Protein AF-W6KTY1-F1 (afdb_monomer)

Radius of gyration: 28.25 Å; Cα contacts (8 Å, |Δi|>4): 48; chains: 1; bounding box: 66×47×64 Å

Sequence (80 aa):
MAVSEPSHAEAPNHGVGCSQTAKMTRDDAFGVFVDYGFPKGSLYHIGVVDLDDKSHKTLQHYFEYDADIVNAFCSIHHQA

Mean predicted aligned error: 15.0 Å

Solvent-accessible surface area (backbone atoms only — not comparable to full-atom values): 5387 Å² total; per-residue (Å²): 136,84,86,79,79,82,78,84,75,76,74,83,80,78,84,64,88,7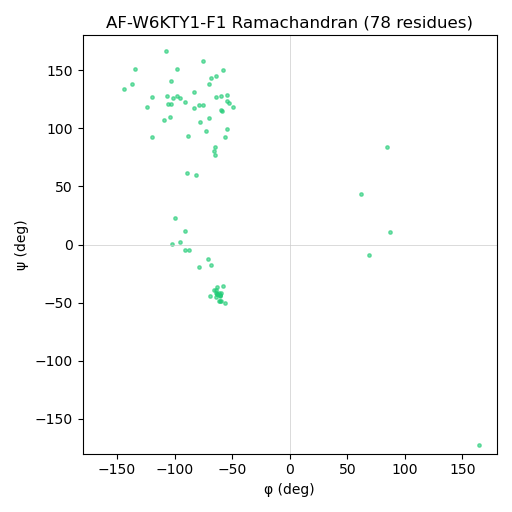0,85,64,75,59,50,74,44,83,44,95,89,52,34,35,38,39,36,61,65,62,64,81,83,44,72,43,78,51,66,72,76,89,82,70,84,79,72,92,57,56,72,67,57,54,53,54,51,51,50,51,53,50,52,51,54,51,56,58,66,75,73,111

pLDDT: mean 75.08, std 20.04, range [38.59, 98.25]

Structure (mmCIF, N/CA/C/O backbone):
data_AF-W6KTY1-F1
#
_entry.id   AF-W6KTY1-F1
#
loop_
_atom_site.group_PDB
_atom_site.id
_atom_site.type_symbol
_atom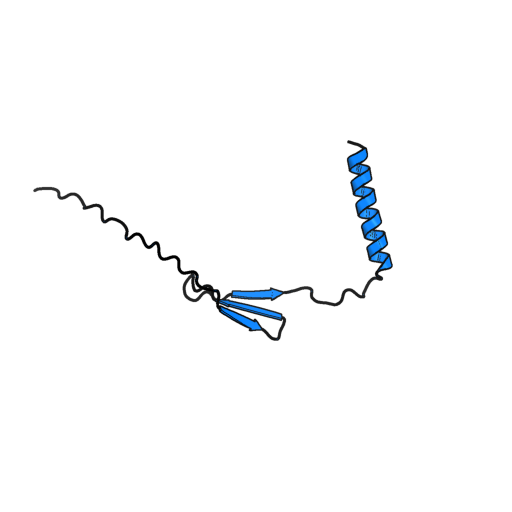_site.label_atom_id
_atom_site.label_alt_id
_atom_site.label_comp_id
_atom_site.label_asym_id
_atom_site.label_entity_id
_atom_site.label_seq_id
_atom_site.pdbx_PDB_ins_code
_atom_site.Cartn_x
_atom_site.Cartn_y
_atom_site.Cartn_z
_atom_site.occupancy
_atom_site.B_iso_or_equiv
_atom_site.auth_seq_id
_atom_site.auth_comp_id
_atom_site.auth_asym_id
_atom_site.auth_atom_id
_atom_site.pdbx_PDB_model_num
ATOM 1 N N . MET A 1 1 ? -55.897 32.328 35.757 1.00 38.59 1 MET A N 1
ATOM 2 C CA . MET A 1 1 ? -54.965 31.276 35.304 1.00 38.59 1 MET A CA 1
ATOM 3 C C . MET A 1 1 ? -53.913 31.962 34.453 1.00 38.59 1 MET A C 1
ATOM 5 O O . MET A 1 1 ? -54.251 32.427 33.376 1.00 38.59 1 MET A O 1
ATOM 9 N N . ALA A 1 2 ? -52.712 32.161 34.994 1.00 39.53 2 ALA A N 1
ATOM 10 C CA . ALA A 1 2 ? -51.605 32.790 34.279 1.00 39.53 2 ALA A CA 1
ATOM 11 C C . ALA A 1 2 ? -50.743 31.681 33.671 1.00 39.53 2 ALA A C 1
ATOM 13 O O . ALA A 1 2 ? -50.366 30.743 34.370 1.00 39.53 2 ALA A O 1
ATOM 14 N N . VAL A 1 3 ? -50.519 31.766 32.365 1.00 41.47 3 VAL A N 1
ATOM 15 C CA . VAL A 1 3 ? -49.709 30.826 31.593 1.00 41.47 3 VAL A CA 1
ATOM 16 C C . VAL A 1 3 ? -48.257 31.266 31.755 1.00 41.47 3 VAL A C 1
ATOM 18 O O . VAL A 1 3 ? -47.924 32.396 31.411 1.00 41.47 3 VAL A O 1
ATOM 21 N N . SER A 1 4 ? -47.415 30.419 32.341 1.00 43.56 4 SER A N 1
ATOM 22 C CA . SER A 1 4 ? -45.981 30.681 32.472 1.00 43.56 4 SER A CA 1
ATOM 23 C C . SER A 1 4 ? -45.249 30.100 31.264 1.00 43.56 4 SER A C 1
ATOM 25 O O . SER A 1 4 ? -45.371 28.909 30.981 1.00 43.56 4 SER A O 1
ATOM 27 N N . GLU A 1 5 ? -44.516 30.951 30.550 1.00 47.44 5 GLU A N 1
ATOM 28 C CA . GLU A 1 5 ? -43.610 30.568 29.465 1.00 47.44 5 GLU A CA 1
ATOM 29 C C . GLU A 1 5 ? -42.453 29.702 30.000 1.00 47.44 5 GLU A C 1
ATOM 31 O O . GLU A 1 5 ? -41.976 29.941 31.116 1.00 47.44 5 GLU A O 1
ATOM 36 N N . PRO A 1 6 ? -41.961 28.707 29.240 1.00 41.84 6 PRO A N 1
ATOM 37 C CA . PRO A 1 6 ? -40.767 27.977 29.623 1.00 41.84 6 PRO A CA 1
ATOM 38 C C . PRO A 1 6 ? -39.534 28.847 29.358 1.00 41.84 6 PRO A C 1
ATOM 40 O O . PRO A 1 6 ? -39.257 29.247 28.228 1.00 41.84 6 PRO A O 1
ATOM 43 N N . SER A 1 7 ? -38.780 29.125 30.419 1.00 43.03 7 SER A N 1
ATOM 44 C CA . SER A 1 7 ? -37.468 29.759 30.348 1.00 43.03 7 SER A CA 1
ATOM 45 C C . SER A 1 7 ? -36.557 28.965 29.410 1.00 43.03 7 SER A C 1
ATOM 47 O O . SER A 1 7 ? -36.321 27.776 29.642 1.00 43.03 7 SER A O 1
ATOM 49 N N . HIS A 1 8 ? -36.026 29.627 28.382 1.00 46.91 8 HIS A N 1
ATOM 50 C CA . HIS A 1 8 ? -34.904 29.135 27.592 1.00 46.91 8 HIS A CA 1
ATOM 51 C C . HIS A 1 8 ? -33.738 28.806 28.532 1.00 46.91 8 HIS A C 1
ATOM 53 O O . HIS A 1 8 ? -33.018 29.693 28.984 1.00 46.91 8 HIS A O 1
ATOM 59 N N . ALA A 1 9 ? -33.572 27.524 28.854 1.00 47.06 9 ALA A N 1
ATOM 60 C CA . ALA A 1 9 ? -32.354 27.032 29.465 1.00 47.06 9 ALA A CA 1
ATOM 61 C C . ALA A 1 9 ? -31.263 27.094 28.394 1.00 47.06 9 ALA A C 1
ATOM 63 O O . ALA A 1 9 ? -31.294 26.355 27.408 1.00 47.06 9 ALA A O 1
ATOM 64 N N . GLU A 1 10 ? -30.342 28.034 28.573 1.00 42.31 10 GLU A N 1
ATOM 65 C CA . GLU A 1 10 ? -29.081 28.111 27.848 1.00 42.31 10 GLU A CA 1
ATOM 66 C C . GLU A 1 10 ? -28.419 26.727 27.895 1.00 42.31 10 GLU A C 1
ATOM 68 O O . GLU A 1 10 ? -28.154 26.186 28.973 1.00 42.31 10 GLU A O 1
ATOM 73 N N . ALA A 1 11 ? -28.222 26.106 26.731 1.00 47.41 11 ALA A N 1
ATOM 74 C CA . ALA A 1 11 ? -27.523 24.834 26.654 1.00 47.41 11 ALA A CA 1
ATOM 75 C C . ALA A 1 11 ? -26.108 25.039 27.219 1.00 47.41 11 ALA A C 1
ATOM 77 O O . ALA A 1 11 ? -25.424 25.967 26.778 1.00 47.41 11 ALA A O 1
ATOM 78 N N . PRO A 1 12 ? -25.644 24.215 28.178 1.00 40.00 12 PRO A N 1
ATOM 79 C CA . PRO A 1 12 ? -24.286 24.334 28.666 1.00 40.00 12 PRO A CA 1
ATOM 80 C C . PRO A 1 12 ? -23.341 24.115 27.489 1.00 40.00 12 PRO A C 1
ATOM 82 O O . PRO A 1 12 ? -23.294 23.055 26.862 1.00 40.00 12 PRO A O 1
ATOM 85 N N . ASN A 1 13 ? -22.621 25.186 27.182 1.00 51.09 13 ASN A N 1
ATOM 86 C CA . ASN A 1 13 ? -21.586 25.268 26.178 1.00 51.09 13 ASN A CA 1
ATOM 87 C C . ASN A 1 13 ? -20.434 24.351 26.620 1.00 51.09 13 ASN A C 1
ATOM 89 O O . ASN A 1 13 ? -19.485 24.782 27.272 1.00 51.09 13 ASN A O 1
ATOM 93 N N . HIS A 1 14 ? -20.530 23.052 26.328 1.00 45.53 14 HIS A N 1
ATOM 94 C CA . HIS A 1 14 ? -19.441 22.100 26.529 1.00 45.53 14 HIS A CA 1
ATOM 95 C C . HIS A 1 14 ? -18.458 22.172 25.360 1.00 45.53 14 HIS A C 1
ATOM 97 O O . HIS A 1 14 ? -18.162 21.191 24.684 1.00 45.53 14 HIS A O 1
ATOM 103 N N . GLY A 1 15 ? -17.890 23.365 25.182 1.00 45.25 15 GLY A N 1
ATOM 104 C CA . GLY A 1 15 ? -16.531 23.506 24.695 1.00 45.25 15 GLY A CA 1
ATOM 105 C C . GLY A 1 15 ? -15.578 22.934 25.740 1.00 45.25 15 GLY A C 1
ATOM 106 O O . GLY A 1 15 ? -14.990 23.666 26.527 1.00 45.25 15 GLY A O 1
ATOM 107 N N . VAL A 1 16 ? -15.432 21.612 25.761 1.00 46.25 16 VAL A N 1
ATOM 108 C CA . VAL A 1 16 ? -14.259 20.965 26.343 1.00 46.25 16 VAL A CA 1
ATOM 109 C C . VAL A 1 16 ? -13.629 20.185 25.212 1.00 46.25 16 VAL A C 1
ATOM 111 O O . VAL A 1 16 ? -14.001 19.050 24.923 1.00 46.25 16 VAL A O 1
ATOM 114 N N . GLY A 1 17 ? -12.687 20.848 24.543 1.00 49.75 17 GLY A N 1
ATOM 115 C CA . GLY A 1 17 ? -11.713 20.193 23.693 1.00 49.75 17 GLY A CA 1
ATOM 116 C C . GLY A 1 17 ? -10.983 19.151 24.526 1.00 49.75 17 GLY A C 1
ATOM 117 O O . GLY A 1 17 ? -10.011 19.445 25.213 1.00 49.75 17 GLY A O 1
ATOM 118 N N . CYS A 1 18 ? -11.484 17.924 24.497 1.00 44.47 18 CYS A N 1
ATOM 119 C CA . CYS A 1 18 ? -10.740 16.780 24.958 1.00 44.47 18 CYS A CA 1
ATOM 120 C C . CYS A 1 18 ? -9.965 16.311 23.734 1.00 44.47 18 CYS A C 1
AT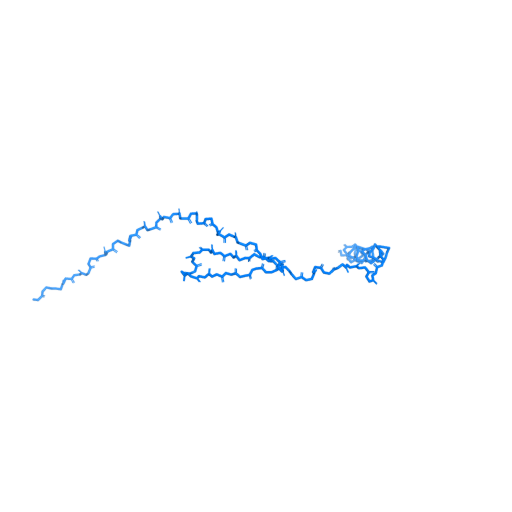OM 122 O O . CYS A 1 18 ? -10.487 15.577 22.899 1.00 44.47 18 CYS A O 1
ATOM 124 N N . SER A 1 19 ? -8.727 16.787 23.599 1.00 52.94 19 SER A N 1
ATOM 125 C CA . SER A 1 19 ? -7.736 16.070 22.804 1.00 52.94 19 SER A CA 1
ATOM 126 C C . SER A 1 19 ? -7.493 14.741 23.522 1.00 52.94 19 SER A C 1
ATOM 128 O O . SER A 1 19 ? -6.563 14.601 24.314 1.00 52.94 19 SER A O 1
ATOM 130 N N . GLN A 1 20 ? -8.430 13.802 23.369 1.00 58.22 20 GLN A N 1
ATOM 131 C CA . GLN A 1 20 ? -8.256 12.431 23.810 1.00 58.22 20 GLN A CA 1
ATOM 132 C C . GLN A 1 20 ? -7.267 11.842 22.827 1.00 58.22 20 GLN A C 1
ATOM 134 O O . GLN A 1 20 ? -7.605 11.503 21.695 1.00 58.22 20 GLN A O 1
ATOM 139 N N . THR A 1 21 ? -6.005 11.810 23.235 1.00 58.41 21 THR A N 1
ATOM 140 C CA . THR A 1 21 ? -5.004 11.036 22.525 1.00 58.41 21 THR A CA 1
ATOM 141 C C . THR A 1 21 ? -5.485 9.592 22.524 1.00 58.41 21 THR A C 1
ATOM 143 O O . THR A 1 21 ? -5.665 8.982 23.581 1.00 58.41 21 THR A O 1
ATOM 146 N N . ALA A 1 22 ? -5.777 9.077 21.330 1.00 66.50 22 ALA A N 1
ATOM 147 C CA . ALA A 1 22 ? -6.236 7.711 21.166 1.00 66.50 22 ALA A CA 1
ATOM 148 C C . ALA A 1 22 ? -5.227 6.765 21.825 1.00 66.50 22 ALA A C 1
ATOM 150 O O . ALA A 1 22 ? -4.019 6.865 21.585 1.00 66.50 22 ALA A O 1
ATOM 151 N N . LYS A 1 23 ? -5.705 5.864 22.685 1.00 79.06 23 LYS A N 1
ATOM 152 C CA . LYS A 1 23 ? -4.826 4.856 23.280 1.00 79.06 23 LYS A CA 1
ATOM 153 C C . LYS A 1 23 ? -4.612 3.765 22.246 1.00 79.06 23 LYS A C 1
ATOM 155 O O . LYS A 1 23 ? -5.574 3.147 21.798 1.00 79.06 23 LYS A O 1
ATOM 160 N N . MET A 1 24 ? -3.353 3.553 21.878 1.00 80.00 24 MET A N 1
ATOM 161 C CA . MET A 1 24 ? -2.947 2.536 20.916 1.00 80.00 24 MET A CA 1
ATOM 162 C C . MET A 1 24 ? -2.262 1.381 21.631 1.00 80.00 24 MET A C 1
ATOM 164 O O . MET A 1 24 ? -1.317 1.586 22.389 1.00 80.00 24 MET A O 1
ATOM 168 N N . THR A 1 25 ? -2.728 0.163 21.375 1.00 83.69 25 THR A N 1
ATOM 169 C CA . THR A 1 25 ? -2.047 -1.064 21.807 1.00 83.69 25 THR A CA 1
ATOM 170 C C . THR A 1 25 ? -1.702 -1.878 20.574 1.00 83.69 25 THR A C 1
ATOM 172 O O . THR A 1 25 ? -2.566 -2.112 19.730 1.00 83.69 25 THR A O 1
ATOM 175 N N . ARG A 1 26 ? -0.428 -2.259 20.441 1.00 80.69 26 ARG A N 1
ATOM 176 C CA . ARG A 1 26 ? 0.051 -3.048 19.305 1.00 80.69 26 ARG A CA 1
ATOM 177 C C . ARG A 1 26 ? -0.505 -4.465 19.385 1.00 80.69 26 ARG A C 1
ATOM 179 O O . ARG A 1 26 ? -0.526 -5.054 20.460 1.00 80.69 26 ARG A O 1
ATOM 186 N N . ASP A 1 27 ? -0.920 -4.979 18.237 1.00 78.56 27 ASP A N 1
ATOM 187 C CA . 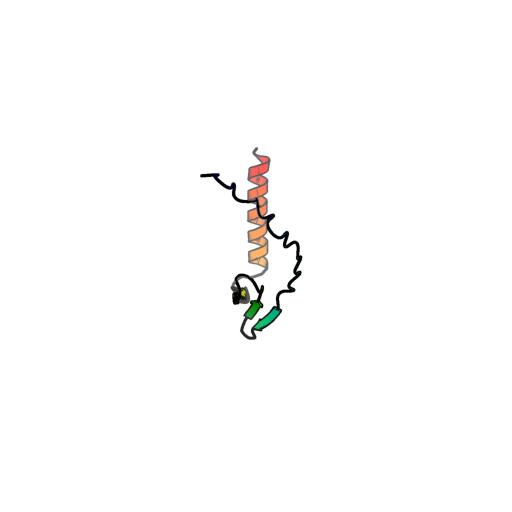ASP A 1 27 ? -1.218 -6.388 18.038 1.00 78.56 27 ASP A CA 1
ATOM 188 C C . ASP A 1 27 ? -0.008 -7.066 17.380 1.00 78.56 27 ASP A C 1
ATOM 190 O O . ASP A 1 27 ? 0.510 -6.593 16.359 1.00 78.56 27 ASP A O 1
ATOM 194 N N . ASP A 1 28 ? 0.456 -8.161 17.977 1.00 75.12 28 ASP A N 1
ATOM 195 C CA . ASP A 1 28 ? 1.590 -8.945 17.482 1.00 75.12 28 ASP A CA 1
ATOM 196 C C . ASP A 1 28 ? 1.261 -9.658 16.157 1.00 75.12 28 ASP A C 1
ATOM 198 O O . ASP A 1 28 ? 2.169 -10.025 15.413 1.00 75.12 28 ASP A O 1
ATOM 202 N N . ALA A 1 29 ? -0.028 -9.796 15.824 1.00 71.81 29 ALA A N 1
ATOM 203 C CA . ALA A 1 29 ? -0.531 -10.466 14.628 1.00 71.81 29 ALA A CA 1
ATOM 204 C C . ALA A 1 29 ? -0.918 -9.513 13.476 1.00 71.81 29 ALA A C 1
ATOM 206 O O . ALA A 1 29 ? -1.683 -9.915 12.610 1.00 71.81 29 ALA A O 1
ATOM 207 N N . PHE A 1 30 ? -0.368 -8.291 13.435 1.00 71.12 30 PHE A N 1
ATOM 208 C CA . PHE A 1 30 ? -0.633 -7.224 12.446 1.00 71.12 30 PHE A CA 1
ATOM 209 C C . PHE A 1 30 ? -1.857 -6.354 12.751 1.00 71.12 30 PHE A C 1
ATOM 211 O O . PHE A 1 30 ? -2.936 -6.501 12.180 1.00 71.12 30 PHE A O 1
ATOM 218 N N . GLY A 1 31 ? -1.650 -5.343 13.591 1.00 84.62 31 GLY A N 1
ATOM 219 C CA . GLY A 1 31 ? -2.627 -4.278 13.763 1.00 84.62 31 GLY A CA 1
ATOM 220 C C . GLY A 1 31 ? -2.393 -3.432 15.000 1.00 84.62 31 GLY A C 1
ATOM 221 O O . GLY A 1 31 ? -1.383 -3.552 15.701 1.00 84.62 31 GLY A O 1
ATOM 222 N N . VAL A 1 32 ? -3.358 -2.560 15.263 1.00 89.06 32 VAL A N 1
ATOM 223 C CA . VAL A 1 32 ? -3.444 -1.776 16.490 1.00 89.06 32 VAL A CA 1
ATOM 224 C C . VAL A 1 32 ? -4.878 -1.759 16.994 1.00 89.06 32 VAL A C 1
ATOM 226 O O . VAL A 1 32 ? -5.828 -1.577 16.232 1.00 89.06 32 VAL A O 1
ATOM 229 N N . PHE A 1 33 ? -5.037 -1.909 18.302 1.00 87.69 33 PHE A N 1
ATOM 230 C CA . PHE A 1 33 ? -6.274 -1.548 18.973 1.00 87.69 33 PHE A CA 1
ATOM 231 C C . PHE A 1 33 ? -6.267 -0.052 19.256 1.00 87.69 33 PHE A C 1
ATOM 233 O O . PHE A 1 33 ? -5.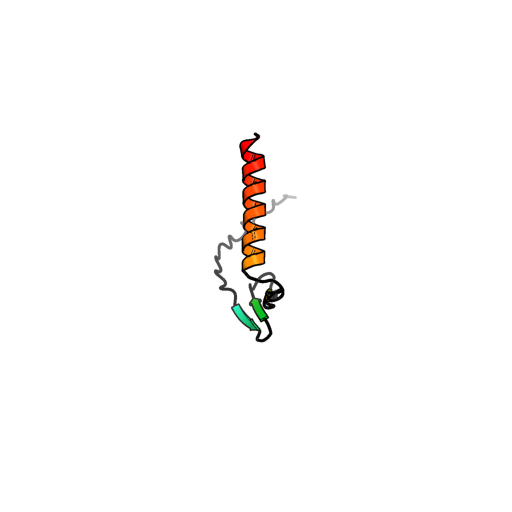281 0.464 19.787 1.00 87.69 33 PHE A O 1
ATOM 240 N N . VAL A 1 34 ? -7.357 0.629 18.911 1.00 86.69 34 VAL A N 1
ATOM 241 C CA . VAL A 1 34 ? -7.526 2.069 19.087 1.00 86.69 34 VAL A CA 1
ATOM 242 C C . VAL A 1 34 ? -8.773 2.340 19.915 1.00 86.69 34 VAL A C 1
ATOM 244 O O . VAL A 1 34 ? -9.889 2.003 19.516 1.00 86.69 34 VAL A O 1
ATOM 247 N N . ASP A 1 35 ? -8.567 2.963 21.071 1.00 87.00 35 ASP A N 1
ATOM 248 C CA . ASP A 1 35 ? -9.632 3.477 21.931 1.00 87.00 35 ASP A CA 1
ATOM 249 C C . ASP A 1 35 ? -9.701 5.002 21.787 1.00 87.00 35 ASP A C 1
ATOM 251 O O . ASP A 1 35 ? -8.791 5.725 22.212 1.00 87.00 35 ASP A O 1
ATOM 255 N N . TYR A 1 36 ? -10.777 5.475 21.155 1.00 75.31 36 TYR A N 1
ATOM 256 C CA . TYR A 1 36 ? -11.077 6.897 20.963 1.00 75.31 36 TYR A CA 1
ATOM 257 C C . TYR A 1 36 ? -11.929 7.486 22.094 1.00 75.31 36 TYR A C 1
ATOM 259 O O . TYR A 1 36 ? -12.239 8.674 22.059 1.00 75.31 36 TYR A O 1
ATOM 267 N N . GLY A 1 37 ? -12.379 6.674 23.056 1.00 70.19 37 GLY A N 1
ATOM 268 C CA . GLY A 1 37 ? -13.243 7.111 24.153 1.00 70.19 37 GLY A CA 1
ATOM 269 C C . GLY A 1 37 ? -14.674 7.511 23.753 1.00 70.19 37 GLY A C 1
ATOM 270 O O . GLY A 1 37 ? -15.514 7.679 24.644 1.00 70.19 37 GLY A O 1
ATOM 271 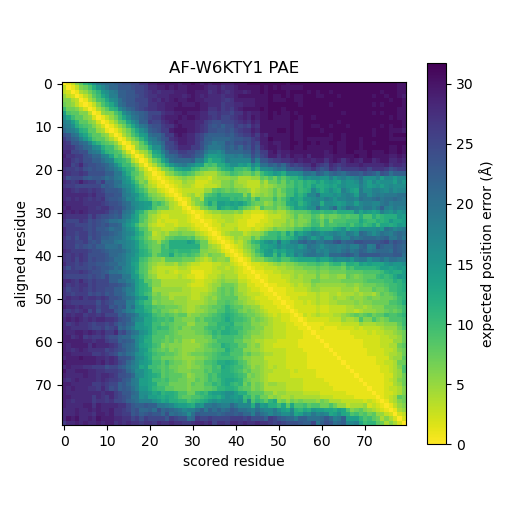N N . PHE A 1 38 ? -14.994 7.618 22.454 1.00 65.19 38 PHE A N 1
ATOM 272 C CA . PHE A 1 38 ? -16.322 7.973 21.942 1.00 65.19 38 PHE A CA 1
ATOM 273 C C . PHE A 1 38 ? -16.700 7.227 20.634 1.00 65.19 38 PHE A C 1
ATOM 275 O O . PHE A 1 38 ? -15.893 7.218 19.707 1.00 65.19 38 PHE A O 1
ATOM 282 N N . PRO A 1 39 ? -17.927 6.665 20.513 1.00 72.94 39 PRO A N 1
ATOM 283 C CA . PRO A 1 39 ? -18.903 6.497 21.591 1.00 72.94 39 PRO A CA 1
ATOM 284 C C . PRO A 1 39 ? -18.310 5.678 22.744 1.00 72.94 39 PRO A C 1
ATOM 286 O O . PRO A 1 39 ? -17.392 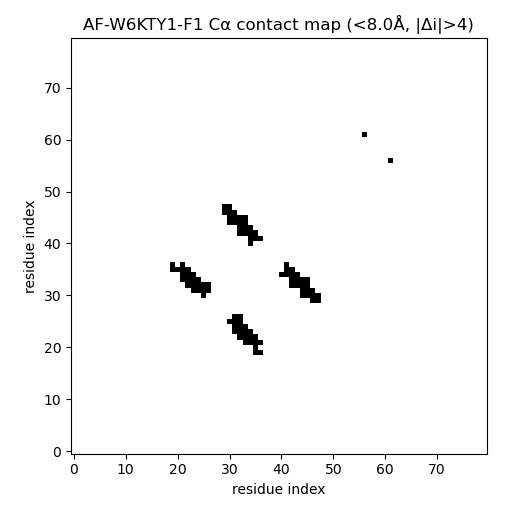4.885 22.541 1.00 72.94 39 PRO A O 1
ATOM 289 N N . LYS A 1 40 ? -18.764 5.931 23.978 1.00 73.81 40 LYS A N 1
ATOM 290 C CA . LYS A 1 40 ? -18.143 5.376 25.191 1.00 73.81 40 LYS A CA 1
ATOM 291 C C . LYS A 1 40 ? -18.014 3.851 25.086 1.00 73.81 40 LYS A C 1
ATOM 293 O O . LYS A 1 40 ? -19.020 3.165 24.938 1.00 73.81 40 LYS A O 1
ATOM 298 N N . GLY A 1 41 ? -16.784 3.347 25.194 1.00 66.88 41 GLY A N 1
ATOM 299 C CA . GLY A 1 41 ? -16.479 1.917 25.077 1.00 66.88 41 GLY A CA 1
ATOM 300 C C . GLY A 1 41 ? -16.240 1.416 23.649 1.00 66.88 41 GLY A C 1
ATOM 301 O O . GLY A 1 41 ? -16.177 0.206 23.450 1.00 66.88 41 GLY A O 1
ATOM 302 N N . SER A 1 42 ? -16.102 2.306 22.662 1.00 75.75 42 SER A N 1
ATOM 303 C CA . SER A 1 42 ? -15.762 1.915 21.290 1.00 75.75 42 SER A CA 1
ATOM 304 C C . SER A 1 42 ? -14.277 1.602 21.176 1.00 75.75 42 SER A C 1
ATOM 306 O O . SER A 1 42 ? -13.439 2.502 21.163 1.00 75.75 42 SER A O 1
ATOM 308 N N . LEU A 1 43 ? -13.976 0.309 21.086 1.00 83.50 43 LEU A N 1
ATOM 309 C CA . LEU A 1 43 ? -12.652 -0.214 20.792 1.00 83.50 43 LEU A CA 1
ATOM 310 C C . LEU A 1 43 ? -12.620 -0.670 19.333 1.00 83.50 43 LEU A C 1
ATOM 312 O O . LEU A 1 43 ? -13.388 -1.549 18.942 1.00 83.50 43 LEU A O 1
ATOM 316 N N . TYR A 1 44 ? -11.728 -0.087 18.541 1.00 84.81 44 TYR A N 1
ATOM 317 C CA . TYR A 1 44 ? -11.520 -0.473 17.149 1.00 84.81 44 TYR A CA 1
ATOM 318 C C . TYR A 1 44 ? -10.257 -1.314 17.034 1.00 84.81 44 TYR A C 1
ATOM 320 O O . TYR A 1 44 ? -9.249 -1.005 17.662 1.00 84.81 44 TYR A O 1
ATOM 328 N N . HIS A 1 45 ? -10.291 -2.348 16.201 1.00 87.81 45 HIS A N 1
ATOM 329 C CA . HIS A 1 45 ? -9.091 -3.051 15.760 1.00 87.81 45 HIS A CA 1
ATOM 330 C C . HIS A 1 45 ? -8.811 -2.649 14.317 1.00 87.81 45 HIS A C 1
ATOM 332 O O . HIS A 1 45 ? -9.669 -2.801 13.448 1.00 87.81 45 HIS A O 1
ATOM 338 N N . ILE A 1 46 ? -7.637 -2.072 14.086 1.00 87.38 46 ILE A N 1
ATOM 339 C CA . ILE A 1 46 ? -7.178 -1.648 12.766 1.00 87.38 46 ILE A CA 1
ATOM 340 C C . ILE A 1 46 ? -6.062 -2.599 12.354 1.00 87.38 46 ILE A C 1
ATOM 342 O O . ILE A 1 46 ? -4.958 -2.529 12.893 1.00 87.38 46 ILE A O 1
ATOM 346 N N . GLY A 1 47 ? -6.359 -3.483 11.407 1.00 90.31 47 GLY A N 1
ATOM 347 C CA . GLY A 1 47 ? -5.388 -4.392 10.803 1.00 90.31 47 GLY A CA 1
ATOM 348 C C . GLY A 1 47 ? -4.860 -3.861 9.472 1.00 90.31 47 GLY A C 1
ATOM 349 O O . GLY A 1 47 ? -5.568 -3.154 8.752 1.00 90.31 47 GLY A O 1
ATOM 350 N N . VAL A 1 48 ? -3.626 -4.234 9.131 1.00 88.19 48 VAL A N 1
ATOM 351 C CA . VAL A 1 48 ? -3.090 -4.075 7.772 1.00 88.19 48 VAL A CA 1
ATOM 352 C C . VAL A 1 48 ? -3.154 -5.435 7.092 1.00 88.19 48 VAL A C 1
ATOM 354 O O . VAL A 1 48 ? -2.672 -6.426 7.633 1.00 88.19 48 VAL A O 1
ATOM 357 N N . VAL A 1 49 ? -3.780 -5.477 5.922 1.00 88.50 49 VAL A N 1
ATOM 358 C CA . VAL A 1 49 ? -3.934 -6.688 5.107 1.00 88.50 49 VAL A CA 1
ATOM 359 C C . VAL A 1 49 ? -3.025 -6.612 3.878 1.00 88.50 49 VAL A C 1
ATOM 361 O O . VAL A 1 49 ? -2.523 -5.535 3.567 1.00 88.50 49 VAL A O 1
ATOM 364 N N . ASP A 1 50 ? -2.831 -7.738 3.183 1.00 89.75 50 ASP A N 1
ATOM 365 C CA . ASP A 1 50 ? -2.006 -7.831 1.959 1.00 89.75 50 ASP A CA 1
ATOM 366 C C . ASP A 1 50 ? -0.518 -7.476 2.184 1.00 89.75 50 ASP A C 1
ATOM 368 O O . ASP A 1 50 ? 0.103 -6.745 1.418 1.00 89.75 50 ASP A O 1
ATOM 372 N N . LEU A 1 51 ? 0.052 -7.981 3.286 1.00 88.88 51 LEU A N 1
ATOM 373 C CA . LEU A 1 51 ? 1.469 -7.821 3.654 1.00 88.88 51 LEU A CA 1
ATOM 374 C C . LEU A 1 51 ? 2.373 -8.946 3.120 1.00 88.88 51 LEU A C 1
ATOM 376 O O . LEU A 1 51 ? 3.507 -9.103 3.572 1.00 88.88 51 LEU A O 1
ATOM 380 N N . ASP A 1 52 ? 1.865 -9.777 2.216 1.00 91.12 52 ASP A N 1
ATOM 381 C CA . ASP A 1 52 ? 2.645 -10.832 1.585 1.00 91.12 52 ASP A CA 1
ATOM 382 C C . ASP A 1 52 ? 3.720 -10.249 0.663 1.00 91.12 52 ASP A C 1
ATOM 384 O O . ASP A 1 52 ? 3.528 -9.245 -0.027 1.00 91.12 52 ASP A O 1
ATOM 388 N N . ASP A 1 53 ? 4.871 -10.917 0.643 1.00 93.38 53 ASP A N 1
ATOM 389 C CA . ASP A 1 53 ? 5.949 -10.569 -0.268 1.00 93.38 53 ASP A CA 1
ATOM 390 C C . ASP A 1 53 ? 5.510 -10.787 -1.723 1.00 93.38 53 ASP A C 1
ATOM 392 O O . ASP A 1 53 ? 5.069 -11.871 -2.118 1.00 93.38 53 ASP A O 1
ATOM 396 N N . LYS A 1 54 ? 5.656 -9.754 -2.554 1.00 90.75 54 LYS A N 1
ATOM 397 C CA . LYS A 1 54 ? 5.241 -9.789 -3.960 1.00 90.75 54 LYS A CA 1
ATOM 398 C C . LYS A 1 54 ? 6.375 -10.311 -4.849 1.00 90.75 54 LYS A C 1
ATOM 400 O O . LYS A 1 54 ? 6.833 -9.630 -5.759 1.00 90.75 54 LYS A O 1
ATOM 405 N N . SER A 1 55 ? 6.798 -11.553 -4.620 1.00 93.50 55 SER A N 1
ATOM 406 C CA . SER A 1 55 ? 7.877 -12.223 -5.373 1.00 93.50 55 SER A CA 1
ATOM 407 C C . SER A 1 55 ? 7.400 -13.103 -6.538 1.00 93.50 55 SER A C 1
ATOM 409 O O . SER A 1 55 ? 8.205 -13.710 -7.242 1.00 93.50 55 SER A O 1
ATOM 411 N N . HIS A 1 56 ? 6.090 -13.153 -6.795 1.00 94.44 56 HIS A N 1
ATOM 412 C CA . HIS A 1 56 ? 5.492 -13.946 -7.877 1.00 94.44 56 HIS A CA 1
ATOM 413 C C . HIS A 1 56 ? 5.768 -13.392 -9.292 1.00 94.44 56 HIS A C 1
ATOM 415 O O . HIS A 1 56 ? 5.521 -14.083 -10.281 1.00 94.44 56 HIS A O 1
ATOM 421 N N . LYS A 1 57 ? 6.270 -12.156 -9.403 1.00 95.56 57 LYS A N 1
ATOM 422 C CA . LYS A 1 57 ? 6.685 -11.489 -10.647 1.00 95.56 57 LYS A CA 1
ATOM 423 C C . LYS A 1 57 ? 8.035 -10.809 -10.432 1.00 95.56 57 LYS A C 1
ATOM 425 O O . LYS A 1 57 ? 8.363 -10.395 -9.324 1.00 95.56 57 LYS A O 1
ATOM 430 N N . THR A 1 58 ? 8.828 -10.691 -11.493 1.00 97.06 58 THR A N 1
ATOM 431 C CA . THR A 1 58 ? 10.132 -10.018 -11.424 1.00 97.06 58 THR A CA 1
ATOM 432 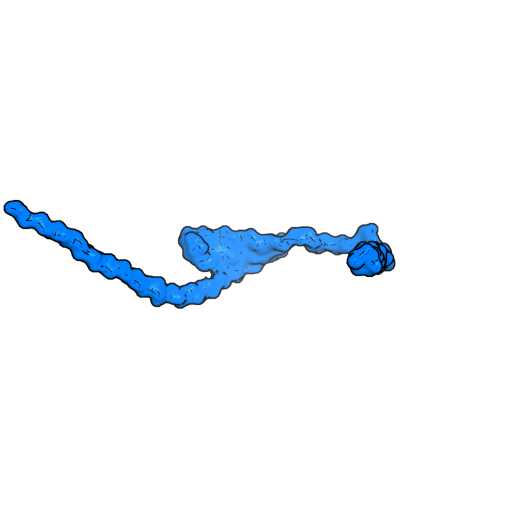C C . THR A 1 58 ? 9.964 -8.499 -11.375 1.00 97.06 58 THR A C 1
ATOM 434 O O . THR A 1 58 ? 8.970 -7.960 -11.855 1.00 97.06 58 THR A O 1
ATOM 437 N N . LEU A 1 59 ? 10.972 -7.781 -10.870 1.00 96.44 59 LEU A N 1
ATOM 438 C CA . LEU A 1 59 ? 10.990 -6.312 -10.938 1.00 96.44 59 LEU A CA 1
ATOM 439 C C . LEU A 1 59 ? 10.908 -5.795 -12.383 1.00 96.44 59 LEU A C 1
ATOM 441 O O . LEU A 1 59 ? 10.242 -4.797 -12.636 1.00 96.44 59 LEU A O 1
ATOM 445 N N . GLN A 1 60 ? 11.526 -6.508 -13.331 1.00 97.75 60 GLN A N 1
ATOM 446 C CA . GLN A 1 60 ? 11.456 -6.180 -14.757 1.00 97.75 60 GLN A CA 1
ATOM 447 C C . GLN A 1 60 ? 10.010 -6.193 -15.274 1.00 97.75 60 GLN A C 1
ATOM 449 O O . GLN A 1 60 ? 9.618 -5.285 -15.997 1.00 97.75 60 GLN A O 1
ATOM 454 N N . HIS A 1 61 ? 9.203 -7.176 -14.859 1.00 97.44 61 HIS A N 1
ATOM 455 C CA . HIS A 1 61 ? 7.794 -7.243 -15.244 1.00 97.44 61 HIS A CA 1
ATOM 456 C C . HIS A 1 61 ? 7.015 -6.009 -14.776 1.00 97.44 61 HIS A C 1
ATOM 458 O O . HIS A 1 61 ? 6.235 -5.452 -15.541 1.00 97.44 61 HIS A O 1
ATOM 464 N N . TYR A 1 62 ? 7.224 -5.576 -13.530 1.00 96.50 62 TYR A N 1
ATOM 465 C CA . TYR A 1 62 ? 6.556 -4.384 -13.005 1.00 96.50 62 TYR A CA 1
ATOM 466 C C . TYR A 1 62 ? 7.005 -3.110 -13.728 1.00 96.50 62 TYR A C 1
ATOM 468 O O . TYR A 1 62 ? 6.171 -2.271 -14.045 1.00 96.50 62 TYR A O 1
ATOM 476 N N . PHE A 1 63 ? 8.295 -2.998 -14.057 1.00 97.50 63 PHE A N 1
ATOM 477 C CA . PHE A 1 63 ? 8.821 -1.872 -14.827 1.00 97.50 63 PHE A CA 1
ATOM 478 C C . PHE A 1 63 ? 8.190 -1.768 -16.224 1.00 97.50 63 PHE A C 1
ATOM 480 O O . PHE A 1 63 ? 7.750 -0.693 -16.625 1.00 97.50 63 PHE A O 1
ATOM 487 N N . GLU A 1 64 ? 8.137 -2.879 -16.961 1.00 98.25 64 GLU A N 1
ATOM 488 C CA . GLU A 1 64 ? 7.531 -2.917 -18.298 1.00 98.25 64 GLU A CA 1
ATOM 489 C C . GLU A 1 64 ? 6.036 -2.587 -18.240 1.00 98.25 64 GLU A C 1
ATOM 491 O O . GLU A 1 64 ? 5.546 -1.788 -19.035 1.00 98.25 64 GLU A O 1
ATOM 496 N N . TYR A 1 65 ? 5.329 -3.130 -17.247 1.00 97.50 65 TYR A N 1
ATOM 497 C CA . TYR A 1 65 ? 3.906 -2.865 -17.062 1.00 97.50 65 TYR A CA 1
ATOM 498 C C . TYR A 1 65 ? 3.617 -1.388 -16.744 1.00 97.50 65 TYR A C 1
ATOM 500 O O . TYR A 1 65 ? 2.694 -0.804 -17.315 1.00 97.50 65 TYR A O 1
ATOM 508 N N . ASP A 1 66 ? 4.427 -0.751 -15.895 1.00 97.56 66 ASP A N 1
ATOM 509 C CA . ASP A 1 66 ? 4.311 0.684 -15.611 1.00 97.56 66 ASP A CA 1
ATOM 510 C C . ASP A 1 66 ? 4.600 1.537 -16.856 1.00 97.56 66 ASP A C 1
ATOM 512 O O . ASP A 1 66 ? 3.905 2.526 -17.105 1.00 97.56 66 ASP A O 1
ATOM 516 N N . ALA A 1 67 ? 5.585 1.148 -17.674 1.00 97.12 67 ALA A N 1
ATOM 517 C CA . ALA A 1 67 ? 5.888 1.839 -18.925 1.00 97.12 67 ALA A CA 1
ATOM 518 C C . ALA A 1 67 ? 4.691 1.808 -19.889 1.00 97.12 67 ALA A C 1
ATOM 520 O O . ALA A 1 67 ? 4.344 2.839 -20.471 1.00 97.12 67 ALA A O 1
ATOM 521 N N . ASP A 1 68 ? 4.023 0.661 -20.014 1.00 97.38 68 ASP A N 1
ATOM 522 C CA . ASP A 1 68 ? 2.824 0.514 -20.841 1.00 97.38 68 ASP A CA 1
ATOM 523 C C . ASP A 1 68 ? 1.670 1.396 -20.343 1.00 97.38 68 ASP A C 1
ATOM 525 O O . ASP A 1 68 ? 1.025 2.073 -21.149 1.00 97.38 68 ASP A O 1
ATOM 529 N N . ILE A 1 69 ? 1.443 1.460 -19.024 1.00 97.00 69 ILE A N 1
ATOM 530 C CA . ILE A 1 69 ? 0.423 2.334 -18.420 1.00 97.00 69 ILE A CA 1
ATOM 531 C C . ILE A 1 69 ? 0.702 3.804 -18.749 1.00 97.00 69 ILE A C 1
ATOM 533 O O . ILE A 1 69 ? -0.199 4.526 -19.187 1.00 97.00 69 ILE A O 1
ATOM 537 N N . VAL A 1 70 ? 1.943 4.256 -18.554 1.00 96.50 70 VAL A N 1
ATOM 538 C CA . VAL A 1 70 ? 2.335 5.649 -18.815 1.00 96.50 70 VAL A CA 1
ATOM 539 C C . VAL A 1 70 ? 2.207 5.979 -20.300 1.00 96.50 70 VAL A C 1
ATOM 541 O O . VAL A 1 70 ? 1.645 7.016 -20.654 1.00 96.50 70 VAL A O 1
ATOM 544 N N . ASN A 1 71 ? 2.672 5.093 -21.180 1.00 96.19 71 ASN A N 1
ATOM 545 C CA . ASN A 1 71 ? 2.559 5.278 -22.625 1.00 96.19 71 ASN A CA 1
ATOM 546 C C . ASN A 1 71 ? 1.094 5.365 -23.066 1.00 96.19 71 ASN A C 1
ATOM 548 O O . ASN A 1 71 ? 0.740 6.253 -23.846 1.00 96.19 71 ASN A O 1
ATOM 552 N N . ALA A 1 72 ? 0.232 4.496 -22.533 1.00 95.50 72 ALA A N 1
ATOM 553 C CA . ALA A 1 72 ? -1.199 4.532 -22.801 1.00 95.50 72 ALA A CA 1
ATOM 554 C C . ALA A 1 72 ? -1.814 5.866 -22.351 1.00 95.50 72 ALA A C 1
ATOM 556 O O . ALA A 1 72 ? -2.476 6.531 -23.149 1.00 95.50 72 ALA A O 1
ATOM 557 N N . PHE A 1 73 ? -1.527 6.307 -21.123 1.00 95.94 73 PHE A N 1
ATOM 558 C CA . PHE A 1 73 ? -1.994 7.592 -20.599 1.00 95.94 73 PHE A CA 1
ATOM 559 C C . PHE A 1 73 ? -1.564 8.771 -21.487 1.00 95.94 73 PHE A C 1
ATOM 561 O O . PHE A 1 73 ? -2.402 9.565 -21.919 1.00 95.94 73 PHE A O 1
ATOM 568 N N . CYS A 1 74 ? -0.277 8.856 -21.830 1.00 93.50 74 CYS A N 1
ATOM 569 C CA . CYS A 1 74 ? 0.250 9.910 -22.699 1.00 93.50 74 CYS A CA 1
ATOM 570 C C . CYS A 1 74 ? -0.391 9.881 -24.093 1.00 93.50 74 CYS A C 1
ATOM 572 O O . CYS A 1 74 ? -0.746 10.929 -24.628 1.00 93.50 74 CYS A O 1
ATOM 574 N N . SER A 1 75 ? -0.588 8.694 -24.674 1.00 89.56 75 SER A N 1
ATOM 575 C CA . SER A 1 75 ? -1.190 8.559 -26.005 1.00 89.56 75 SER A CA 1
ATOM 576 C C . SER A 1 75 ? -2.634 9.064 -26.062 1.00 89.56 75 SER A C 1
ATOM 578 O O . SER A 1 75 ? -3.013 9.702 -27.040 1.00 89.56 75 SER A O 1
ATOM 580 N N . ILE A 1 76 ? -3.413 8.850 -24.997 1.00 87.88 76 ILE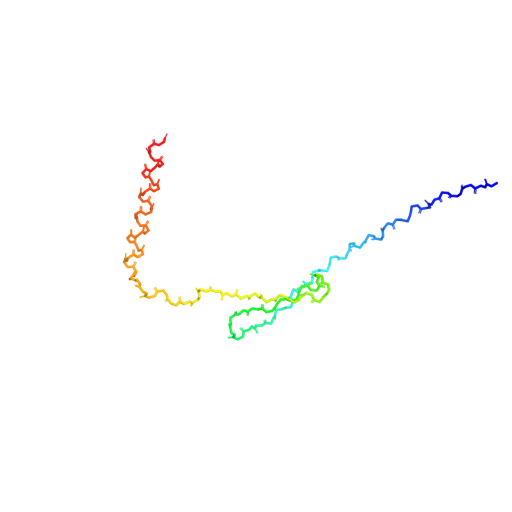 A N 1
ATOM 581 C CA . ILE A 1 76 ? -4.795 9.333 -24.884 1.00 87.88 76 ILE A CA 1
ATOM 582 C C . ILE A 1 76 ? -4.813 10.860 -24.758 1.00 87.88 76 ILE A C 1
ATOM 584 O O . ILE A 1 76 ? -5.592 11.532 -25.429 1.00 87.88 76 ILE A O 1
ATOM 588 N N . HIS A 1 77 ? -3.934 11.424 -23.928 1.00 72.81 77 HIS A N 1
ATOM 589 C CA . HIS A 1 77 ? -3.918 12.861 -23.651 1.00 72.81 77 HIS A CA 1
ATOM 590 C C . HIS A 1 77 ? -3.265 13.714 -24.743 1.00 72.81 77 HIS A C 1
ATOM 592 O O . HIS A 1 77 ? -3.524 14.910 -24.801 1.00 72.81 77 HIS A O 1
ATOM 598 N N . HIS A 1 78 ? -2.452 13.125 -25.621 1.00 62.12 78 HIS A N 1
ATOM 599 C CA . HIS A 1 78 ? -1.886 13.809 -26.789 1.00 62.12 78 HIS A CA 1
ATOM 600 C C . HIS A 1 78 ? -2.805 13.752 -28.025 1.00 62.12 78 HIS A C 1
ATOM 602 O O . HIS A 1 78 ? -2.478 14.334 -29.058 1.00 62.12 78 HIS A O 1
ATOM 608 N N . GLN A 1 79 ? -3.929 13.034 -27.939 1.00 56.72 79 GLN A N 1
ATOM 609 C CA . GLN A 1 79 ? -4.960 12.955 -28.981 1.00 56.72 79 GLN A CA 1
ATOM 610 C C . GLN A 1 79 ? -6.200 13.824 -28.683 1.00 56.72 79 GLN A C 1
ATOM 612 O O . GLN A 1 79 ? -7.130 13.829 -29.492 1.00 56.72 79 GLN A O 1
ATOM 617 N N . ALA A 1 80 ? -6.217 14.541 -27.553 1.00 51.66 80 ALA A N 1
ATOM 618 C CA . ALA A 1 80 ? -7.262 15.489 -27.154 1.00 51.66 80 ALA A CA 1
ATOM 619 C C . ALA A 1 80 ? -6.827 16.937 -27.421 1.00 51.66 80 ALA A C 1
ATOM 621 O O . ALA A 1 80 ? -7.707 17.745 -27.795 1.00 51.66 80 ALA A O 1
#

Foldseek 3Di:
DDDDDDDPDDDPPPPPPPPPPWDWDDDPVAWIWTDPCPVHPDIDTGGDPPPDDPPPDDPVVVVVVVVVVVVVVVVVVVVD

Secondary structure (DSSP, 8-state):
-PPPPPP---------------EEEEETTTEEEEE---STT-EEEE-----S---SS-HHHHHHHHHHHHHHHHHHHT--